Protein AF-A0A6J7D360-F1 (afdb_monomer_lite)

Structure (mmCIF, N/CA/C/O backbone):
data_AF-A0A6J7D360-F1
#
_entry.id   AF-A0A6J7D360-F1
#
loop_
_atom_site.group_PDB
_atom_site.id
_atom_site.type_symbol
_atom_site.label_atom_id
_atom_site.label_alt_id
_atom_site.label_comp_id
_atom_site.label_asym_id
_atom_site.label_entity_id
_atom_site.label_seq_id
_atom_site.pdbx_PDB_ins_code
_atom_site.Cartn_x
_atom_site.Cartn_y
_atom_site.Cartn_z
_atom_site.occupancy
_atom_site.B_iso_or_equiv
_atom_site.auth_seq_id
_atom_site.auth_comp_id
_atom_site.auth_asym_id
_atom_site.auth_atom_id
_atom_site.pdbx_PDB_model_num
ATOM 1 N N . MET A 1 1 ? -18.600 9.002 0.232 1.00 74.06 1 MET A N 1
ATOM 2 C CA . MET A 1 1 ? -17.405 8.338 0.820 1.00 74.06 1 MET A CA 1
ATOM 3 C C . MET A 1 1 ? -16.507 8.043 -0.362 1.00 74.06 1 MET A C 1
ATOM 5 O O . MET A 1 1 ? -16.985 7.363 -1.258 1.00 74.06 1 MET A O 1
ATOM 9 N N . ILE A 1 2 ? -15.259 8.521 -0.377 1.00 88.81 2 ILE A N 1
ATOM 10 C CA . ILE A 1 2 ? -14.389 8.484 -1.574 1.00 88.81 2 ILE A CA 1
ATOM 11 C C . ILE A 1 2 ? -14.358 7.097 -2.241 1.00 88.81 2 ILE A C 1
ATOM 13 O O . ILE A 1 2 ? -14.472 6.993 -3.453 1.00 88.81 2 ILE A O 1
ATOM 17 N N . ALA A 1 3 ? -14.292 6.015 -1.458 1.00 91.31 3 ALA A N 1
ATOM 18 C CA . ALA A 1 3 ? -14.311 4.656 -2.001 1.00 91.31 3 ALA A CA 1
ATOM 19 C C . ALA A 1 3 ? -15.565 4.336 -2.837 1.00 91.31 3 ALA A C 1
ATOM 21 O O . ALA A 1 3 ? -15.445 3.716 -3.884 1.00 91.31 3 ALA A O 1
ATOM 22 N N . HIS A 1 4 ? -16.747 4.787 -2.412 1.00 91.19 4 HIS A N 1
ATOM 23 C CA . HIS A 1 4 ? -17.993 4.591 -3.157 1.00 91.19 4 HIS A CA 1
ATOM 24 C C . HIS A 1 4 ? -18.031 5.443 -4.431 1.00 91.19 4 HIS A C 1
ATOM 26 O O . HIS A 1 4 ? -18.435 4.964 -5.482 1.00 91.19 4 HIS A O 1
ATOM 32 N N . GLU A 1 5 ? -17.573 6.694 -4.349 1.00 93.62 5 GLU A N 1
ATOM 33 C CA . GLU A 1 5 ? -17.485 7.598 -5.508 1.00 93.62 5 GLU A CA 1
ATOM 34 C C . GLU A 1 5 ? -16.531 7.061 -6.587 1.00 93.62 5 GLU A C 1
ATOM 36 O O . GLU A 1 5 ? -16.739 7.310 -7.769 1.00 93.62 5 GLU A O 1
ATOM 41 N N . LEU A 1 6 ? -15.526 6.277 -6.189 1.00 92.38 6 LEU A N 1
ATOM 42 C CA . LEU A 1 6 ? -14.587 5.594 -7.082 1.00 92.38 6 LEU A CA 1
ATOM 43 C C . LEU A 1 6 ? -15.023 4.166 -7.476 1.00 92.38 6 LEU A C 1
ATOM 45 O O . LEU A 1 6 ? -14.238 3.446 -8.088 1.00 92.38 6 LEU A O 1
ATOM 49 N N . GLY A 1 7 ? -16.231 3.720 -7.108 1.00 94.94 7 GLY A N 1
ATOM 50 C CA . GLY A 1 7 ? -16.733 2.379 -7.446 1.00 94.94 7 GLY A CA 1
ATOM 51 C C . GLY A 1 7 ? -16.021 1.218 -6.731 1.00 94.94 7 GLY A C 1
ATOM 52 O O . GLY A 1 7 ? -16.056 0.082 -7.201 1.00 94.94 7 GLY A O 1
ATOM 53 N N . LEU A 1 8 ? -15.356 1.475 -5.602 1.00 94.50 8 LEU A N 1
ATOM 54 C CA . LEU A 1 8 ? -14.634 0.466 -4.823 1.00 94.50 8 LEU A CA 1
ATOM 55 C C . LEU A 1 8 ? -15.565 -0.275 -3.851 1.00 94.50 8 LEU A C 1
ATOM 57 O O . LEU A 1 8 ? -16.534 0.270 -3.330 1.00 94.50 8 LEU A O 1
ATOM 61 N N . THR A 1 9 ? -15.202 -1.513 -3.506 1.00 94.19 9 THR A N 1
ATOM 62 C CA . THR A 1 9 ? -15.999 -2.384 -2.612 1.00 94.19 9 THR A CA 1
ATOM 63 C C . THR A 1 9 ? -15.818 -2.104 -1.116 1.00 94.19 9 THR A C 1
ATOM 65 O O . THR A 1 9 ? -16.330 -2.842 -0.269 1.00 94.19 9 THR A O 1
ATOM 68 N N . GLY A 1 10 ? -15.035 -1.086 -0.758 1.00 93.31 10 GLY A N 1
ATOM 69 C CA . GLY A 1 10 ? -14.801 -0.713 0.631 1.00 93.31 10 GLY A CA 1
ATOM 70 C C . GLY A 1 10 ? -13.529 0.097 0.841 1.00 93.31 10 GLY A C 1
ATOM 71 O O . GLY A 1 10 ? -12.784 0.386 -0.093 1.00 93.31 10 GLY A O 1
ATOM 72 N N . ALA A 1 11 ? -13.287 0.452 2.102 1.00 93.94 11 ALA A N 1
ATOM 73 C CA . ALA A 1 11 ? -12.088 1.146 2.546 1.00 93.94 11 ALA A CA 1
ATOM 74 C C . ALA A 1 11 ? -11.648 0.628 3.917 1.00 93.94 11 ALA A C 1
ATOM 76 O O . ALA A 1 11 ? -12.478 0.300 4.766 1.00 93.94 11 ALA A O 1
ATOM 77 N N . ILE A 1 12 ? -10.336 0.606 4.144 1.00 94.12 12 ILE A N 1
ATOM 78 C CA . ILE A 1 12 ? -9.739 0.371 5.458 1.00 94.12 12 ILE A CA 1
ATOM 79 C C . ILE A 1 12 ? -8.861 1.574 5.776 1.00 94.12 12 ILE A C 1
ATOM 81 O O . ILE A 1 12 ? -8.004 1.952 4.981 1.00 94.12 12 ILE A O 1
ATOM 85 N N . GLY A 1 13 ? -9.072 2.174 6.942 1.00 93.25 13 GLY A N 1
ATOM 86 C CA . GLY A 1 13 ? -8.325 3.343 7.385 1.00 93.25 13 GLY A CA 1
ATOM 87 C C . GLY A 1 13 ? -8.296 3.453 8.902 1.00 93.25 13 GLY A C 1
ATOM 88 O O . GLY A 1 13 ? -8.959 2.692 9.611 1.00 93.25 13 GLY A O 1
ATOM 89 N N . THR A 1 14 ? -7.502 4.401 9.395 1.00 93.94 14 THR A N 1
ATOM 90 C CA . THR A 1 14 ? -7.427 4.726 10.821 1.00 93.94 14 THR A CA 1
ATOM 91 C C . THR A 1 14 ? -8.800 5.146 11.334 1.00 93.94 14 THR A C 1
ATOM 93 O O . THR A 1 14 ? -9.456 6.004 10.744 1.00 93.94 14 THR A O 1
ATOM 96 N N . LYS A 1 15 ? -9.231 4.549 12.446 1.00 92.62 15 LYS A N 1
ATOM 97 C CA . LYS A 1 15 ? -10.503 4.878 13.090 1.00 92.62 15 LYS A CA 1
ATOM 98 C C . LYS A 1 15 ? -10.273 5.919 14.182 1.00 92.62 15 LYS A C 1
ATOM 100 O O . LYS A 1 15 ? -9.379 5.762 15.011 1.00 92.62 15 LYS A O 1
ATOM 105 N N . VAL A 1 16 ? -11.097 6.960 14.186 1.00 94.50 16 VAL A N 1
ATOM 106 C CA . VAL A 1 16 ? -11.124 7.997 15.226 1.00 94.50 16 VAL A CA 1
ATOM 107 C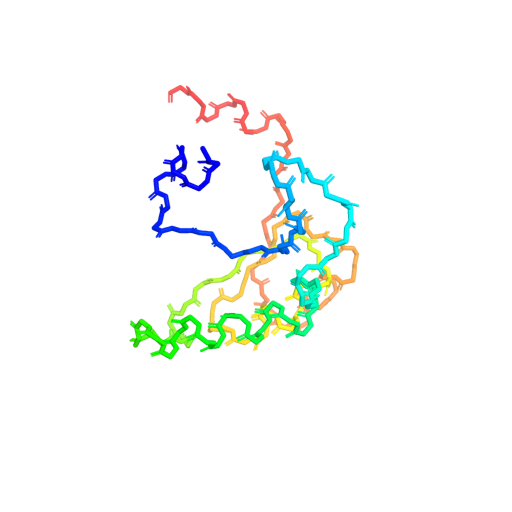 C . VAL A 1 16 ? -12.371 7.779 16.077 1.00 94.50 16 VAL A C 1
ATOM 109 O O . VAL A 1 16 ? -13.444 7.485 15.548 1.00 94.50 16 VAL A O 1
ATOM 112 N N . GLU A 1 17 ? -12.221 7.871 17.394 1.00 95.75 17 GLU A N 1
ATOM 113 C CA . GLU A 1 17 ? -13.308 7.694 18.348 1.00 95.75 17 GLU A CA 1
ATOM 114 C C . GLU A 1 17 ? -14.359 8.787 18.144 1.00 95.75 17 GLU A C 1
ATOM 116 O O . GLU A 1 17 ? -14.053 9.968 17.942 1.00 95.75 17 GLU A O 1
ATOM 121 N N . ARG A 1 18 ? -15.622 8.365 18.218 1.00 95.19 18 ARG A N 1
ATOM 122 C CA . ARG A 1 18 ? -16.785 9.234 18.131 1.00 95.19 18 ARG A CA 1
ATOM 123 C C . ARG A 1 18 ? -17.651 9.031 19.367 1.00 95.19 18 ARG A C 1
ATOM 125 O O . ARG A 1 18 ? -18.019 7.900 19.672 1.00 95.19 18 ARG A O 1
ATOM 132 N N . LYS A 1 19 ? -18.005 10.11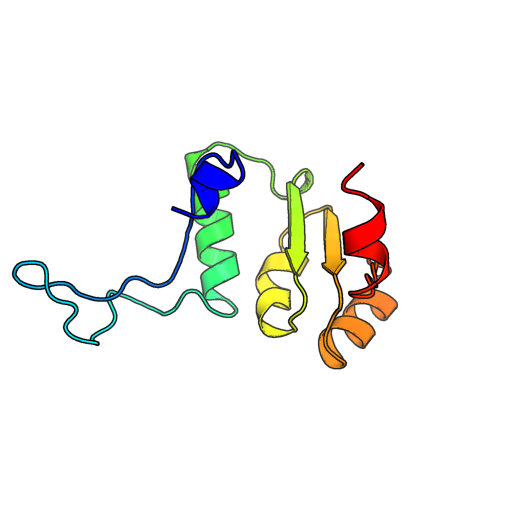7 20.052 1.00 95.31 19 LYS A N 1
ATOM 133 C CA . LYS A 1 19 ? -18.970 10.118 21.160 1.00 95.31 19 LYS A CA 1
ATOM 134 C C . LYS A 1 19 ? -20.110 11.057 20.809 1.00 95.31 19 LYS A C 1
ATOM 136 O O . LYS A 1 19 ? -19.863 12.198 20.437 1.00 95.31 19 LYS A O 1
ATOM 141 N N . ASN A 1 20 ? -21.345 10.560 20.872 1.00 94.44 20 ASN A N 1
ATOM 142 C CA . ASN A 1 20 ? -22.558 11.322 20.543 1.00 94.44 20 ASN A CA 1
ATOM 143 C C . ASN A 1 20 ? -22.475 12.032 19.181 1.00 94.44 20 ASN A C 1
ATOM 145 O O . ASN A 1 20 ? -22.846 13.190 19.037 1.00 94.44 20 ASN A O 1
ATOM 149 N N . GLY A 1 21 ? -21.914 11.357 18.176 1.00 92.62 21 GLY A N 1
ATOM 150 C CA . GLY A 1 21 ? -21.760 11.946 16.848 1.00 92.62 21 GLY A CA 1
ATOM 151 C C . GLY A 1 21 ? -20.601 12.946 16.703 1.00 92.62 21 GLY A C 1
ATOM 152 O O . GLY A 1 21 ? -20.391 13.440 15.595 1.00 92.62 21 GLY A O 1
ATOM 153 N N . ILE A 1 22 ? -19.783 13.181 17.730 1.00 95.31 22 ILE A N 1
ATOM 154 C CA . ILE A 1 22 ? -18.650 14.121 17.692 1.00 95.31 22 ILE A CA 1
ATOM 155 C C . ILE A 1 22 ? -17.325 13.357 17.769 1.0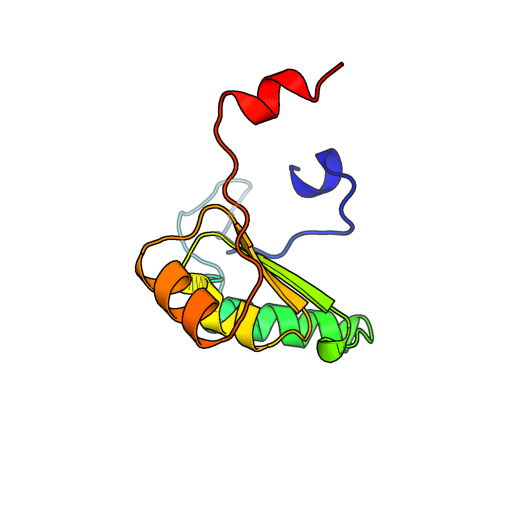0 95.31 22 ILE A C 1
ATOM 157 O O . ILE A 1 22 ? -17.183 12.427 18.564 1.00 95.31 22 ILE A O 1
ATOM 161 N N . LEU A 1 23 ? -16.357 13.727 16.925 1.00 95.06 23 LEU A N 1
ATOM 162 C CA . LEU A 1 23 ? -15.005 13.166 16.969 1.00 95.06 23 LEU A CA 1
ATOM 163 C C . LEU A 1 23 ? -14.286 13.651 18.227 1.00 95.06 23 LEU A C 1
ATOM 165 O O . LEU A 1 23 ? -14.199 14.850 18.468 1.00 95.06 23 LEU A O 1
ATOM 169 N N . THR A 1 24 ? -13.738 12.725 19.008 1.00 95.62 24 THR A N 1
ATOM 170 C CA . THR A 1 24 ? -13.041 13.069 20.260 1.00 95.62 24 THR A CA 1
ATOM 171 C C . THR A 1 24 ? -11.553 13.357 20.054 1.00 95.62 24 THR A C 1
ATOM 173 O O . THR A 1 24 ? -10.869 13.769 20.985 1.00 95.62 24 THR A O 1
ATOM 176 N N . GLY A 1 25 ? -11.031 13.082 18.853 1.00 93.19 25 GLY A N 1
ATOM 177 C CA . GLY A 1 25 ? -9.603 13.149 18.528 1.00 93.19 25 GLY A CA 1
ATOM 178 C C . GLY A 1 25 ? -8.794 11.937 19.002 1.00 93.19 25 GLY A C 1
ATOM 179 O O . GLY A 1 25 ? -7.645 11.774 18.596 1.00 93.19 25 GLY A O 1
ATOM 180 N N . LYS A 1 26 ? -9.379 11.047 19.812 1.00 94.00 26 LYS A N 1
ATOM 181 C CA . LYS A 1 26 ? -8.719 9.806 20.232 1.00 94.00 26 LYS A CA 1
ATOM 182 C C . LYS A 1 26 ? -8.780 8.770 19.118 1.00 94.00 26 LYS A C 1
ATOM 184 O O . LYS A 1 26 ? -9.777 8.663 18.411 1.00 94.00 26 LYS A O 1
ATOM 189 N N . LEU A 1 27 ? -7.724 7.981 18.965 1.00 92.94 27 LEU A N 1
ATOM 190 C CA . LEU A 1 27 ? -7.705 6.884 18.002 1.00 92.94 27 LEU A CA 1
ATOM 191 C C . LEU A 1 27 ? -8.374 5.637 18.581 1.00 92.94 27 LEU A C 1
ATOM 193 O O . LEU A 1 27 ? -8.206 5.319 19.758 1.00 92.94 27 LEU A O 1
ATOM 197 N N . VAL A 1 28 ? -9.092 4.906 17.731 1.00 90.75 28 VAL A N 1
ATOM 198 C CA . VAL A 1 28 ? -9.593 3.565 18.044 1.00 90.75 28 VAL A CA 1
ATOM 199 C C . VAL A 1 28 ? -8.623 2.554 17.447 1.00 90.75 28 VAL A C 1
ATOM 201 O O . VAL A 1 28 ? -8.583 2.348 16.233 1.00 90.75 28 VAL A O 1
ATOM 204 N N . GLY A 1 29 ? -7.842 1.912 18.313 1.00 89.44 29 GLY A N 1
ATOM 205 C CA . GLY A 1 29 ? -6.792 0.985 17.902 1.00 89.44 29 GLY A CA 1
ATOM 206 C C . GLY A 1 29 ? -5.561 1.695 17.333 1.00 89.44 29 GLY A C 1
ATOM 207 O O . GLY A 1 29 ? -5.296 2.861 17.625 1.00 89.44 29 GLY A O 1
ATOM 208 N N . LYS A 1 30 ? -4.769 0.965 16.542 1.00 88.88 30 LYS A N 1
ATOM 209 C CA . LYS A 1 30 ? -3.530 1.488 15.956 1.00 88.88 30 LYS A CA 1
ATOM 210 C C . LYS A 1 30 ? -3.812 2.246 14.652 1.00 88.88 30 LYS A C 1
ATOM 212 O O . LYS A 1 30 ? -4.662 1.802 13.877 1.00 88.88 30 LYS A O 1
ATOM 217 N N . PRO A 1 31 ? -3.077 3.337 14.366 1.00 91.12 31 PRO A N 1
ATOM 218 C CA . PRO A 1 31 ? -3.101 3.957 13.048 1.00 91.12 31 PRO A CA 1
ATOM 219 C C . PRO A 1 31 ? -2.778 2.936 11.954 1.00 91.12 31 PRO A C 1
ATOM 221 O O . PRO A 1 31 ? -1.842 2.146 12.092 1.00 91.12 31 PRO A O 1
ATOM 224 N N . ILE A 1 32 ? -3.514 2.982 10.843 1.00 91.56 32 ILE A N 1
ATOM 225 C CA . ILE A 1 32 ? -3.256 2.143 9.668 1.00 91.56 32 ILE A CA 1
ATOM 226 C C . ILE A 1 32 ? -2.068 2.733 8.895 1.00 91.56 32 ILE A C 1
ATOM 228 O O . ILE A 1 32 ? -2.215 3.432 7.894 1.00 91.56 32 ILE A O 1
ATOM 232 N N . HIS A 1 33 ? -0.870 2.476 9.413 1.00 91.69 33 HIS A N 1
ATOM 233 C CA . HIS A 1 33 ? 0.401 2.985 8.909 1.00 91.69 33 HIS A CA 1
ATOM 234 C C . HIS A 1 33 ? 1.470 1.885 8.949 1.00 91.69 33 HIS A C 1
ATOM 236 O O . HIS A 1 33 ? 1.460 1.038 9.849 1.00 91.69 33 HIS A O 1
ATOM 242 N N . GLY A 1 34 ? 2.394 1.868 7.984 1.00 92.38 34 GLY A N 1
ATOM 243 C CA . GLY A 1 34 ? 3.508 0.919 8.000 1.00 92.38 34 GLY A CA 1
ATOM 244 C C . GLY A 1 34 ? 3.052 -0.539 8.037 1.00 92.38 34 GLY A C 1
ATOM 245 O O . GLY A 1 34 ? 2.242 -1.009 7.235 1.00 92.38 34 GLY A O 1
ATOM 246 N N . ALA A 1 35 ? 3.549 -1.269 9.035 1.00 93.56 35 ALA A N 1
ATOM 247 C CA . ALA A 1 35 ? 3.218 -2.674 9.246 1.00 93.56 35 ALA A CA 1
ATOM 248 C C . ALA A 1 35 ? 1.721 -2.932 9.505 1.00 93.56 35 ALA A C 1
ATOM 250 O O . ALA A 1 35 ? 1.246 -4.030 9.204 1.00 93.56 35 ALA A O 1
ATOM 251 N N . GLU A 1 36 ? 0.967 -1.958 10.026 1.00 95.25 36 GLU A N 1
ATOM 252 C CA . GLU A 1 36 ? -0.474 -2.120 10.256 1.00 95.25 36 GLU A CA 1
ATOM 253 C C . GLU A 1 36 ? -1.257 -2.165 8.935 1.00 95.25 36 GLU A C 1
ATOM 255 O O . GLU A 1 36 ? -2.216 -2.929 8.834 1.00 95.25 36 GLU A O 1
ATOM 260 N N . LYS A 1 37 ? -0.791 -1.482 7.874 1.00 95.19 37 LYS A N 1
ATOM 261 C CA . LYS A 1 37 ? -1.353 -1.648 6.519 1.00 95.19 37 LYS A CA 1
ATOM 262 C C . LYS A 1 37 ? -1.189 -3.080 6.019 1.00 95.19 37 LYS A C 1
ATOM 264 O O . LYS A 1 37 ? -2.149 -3.683 5.549 1.00 95.19 37 LYS A O 1
ATOM 269 N N . ARG A 1 38 ? -0.001 -3.674 6.196 1.00 95.88 38 ARG A N 1
ATOM 270 C CA . ARG A 1 38 ? 0.241 -5.086 5.848 1.00 95.88 38 ARG A CA 1
ATOM 271 C C . ARG A 1 38 ? -0.666 -6.033 6.638 1.00 95.88 38 ARG A C 1
ATOM 273 O O . ARG A 1 38 ? -1.161 -7.008 6.077 1.00 95.88 38 ARG A O 1
ATOM 280 N N . LYS A 1 39 ? -0.875 -5.781 7.934 1.00 96.38 39 LYS A N 1
ATOM 281 C CA . LYS A 1 39 ? -1.771 -6.602 8.767 1.00 96.38 39 LYS A CA 1
ATOM 282 C C . LYS A 1 39 ? -3.219 -6.505 8.296 1.00 96.38 39 LYS A C 1
ATOM 284 O O . LYS A 1 39 ? -3.848 -7.540 8.102 1.00 96.38 39 LYS A O 1
ATOM 289 N N . ALA A 1 40 ? -3.706 -5.290 8.056 1.00 95.75 40 ALA A N 1
ATOM 290 C CA . ALA A 1 40 ? -5.044 -5.050 7.527 1.00 95.75 40 ALA A CA 1
ATOM 291 C C . ALA A 1 40 ? -5.255 -5.733 6.166 1.00 95.75 40 ALA A C 1
ATOM 293 O O . ALA A 1 40 ? -6.258 -6.415 5.973 1.00 95.75 40 ALA A O 1
ATOM 294 N N . LEU A 1 41 ? -4.278 -5.622 5.261 1.00 95.94 41 LEU A N 1
ATOM 295 C CA . LEU A 1 41 ? -4.283 -6.301 3.965 1.00 95.94 41 LEU A CA 1
ATOM 296 C C . LEU A 1 41 ? -4.386 -7.828 4.118 1.00 95.94 41 LEU A C 1
ATOM 298 O O . LEU A 1 41 ? -5.213 -8.458 3.465 1.00 95.94 41 LEU A O 1
ATOM 302 N N . LYS A 1 42 ? -3.568 -8.433 4.991 1.00 96.88 42 LYS A N 1
ATOM 303 C CA . LYS A 1 42 ? -3.593 -9.886 5.236 1.00 96.88 42 LYS A CA 1
ATOM 304 C C . LYS A 1 42 ? -4.913 -10.355 5.850 1.00 96.88 42 LYS A C 1
ATOM 306 O O . LYS A 1 42 ? -5.401 -11.412 5.463 1.00 96.88 42 LYS A O 1
ATOM 311 N N . ALA A 1 43 ? -5.480 -9.583 6.777 1.00 96.88 43 ALA A N 1
ATOM 312 C CA . ALA A 1 43 ? -6.786 -9.877 7.360 1.00 96.88 43 ALA A CA 1
ATOM 313 C C . ALA A 1 43 ? -7.884 -9.838 6.288 1.00 96.88 43 ALA A C 1
ATOM 315 O O . ALA A 1 43 ? -8.596 -10.819 6.116 1.00 96.88 43 ALA A O 1
ATOM 316 N N . LEU A 1 44 ? -7.927 -8.773 5.479 1.00 96.75 44 LEU A N 1
ATOM 317 C CA . LEU A 1 44 ? -8.886 -8.650 4.379 1.00 96.75 44 LEU A CA 1
ATOM 318 C C . LEU A 1 44 ? -8.771 -9.808 3.382 1.00 96.75 44 LEU A C 1
ATOM 320 O O . LEU A 1 44 ? -9.782 -10.354 2.947 1.00 96.75 44 LEU A O 1
ATOM 324 N N . ALA A 1 45 ? -7.543 -10.182 3.017 1.00 97.44 45 ALA A N 1
ATOM 325 C CA . ALA A 1 45 ? -7.311 -11.281 2.092 1.00 97.44 45 ALA A CA 1
ATOM 326 C C . ALA A 1 45 ? -7.784 -12.622 2.659 1.00 97.44 45 ALA A C 1
ATOM 328 O O . ALA A 1 45 ? -8.376 -13.408 1.927 1.00 97.44 45 ALA A O 1
ATOM 329 N N . LYS A 1 46 ? -7.584 -12.864 3.958 1.00 97.81 46 LYS A N 1
ATOM 330 C CA . LYS A 1 46 ? -8.113 -14.054 4.630 1.00 97.81 46 LYS A CA 1
ATOM 331 C C . LYS A 1 46 ? -9.642 -14.055 4.626 1.00 97.81 46 LYS A C 1
ATOM 333 O O . LYS A 1 46 ? -10.239 -15.030 4.183 1.00 97.81 46 LYS A O 1
ATOM 338 N N . ASP A 1 47 ? -10.257 -12.959 5.060 1.00 97.75 47 ASP A N 1
ATOM 339 C CA . ASP A 1 47 ? -11.712 -12.854 5.214 1.00 97.75 47 ASP A CA 1
ATOM 340 C C . ASP A 1 47 ? -12.448 -12.982 3.875 1.00 97.75 47 ASP A C 1
ATOM 342 O O . ASP A 1 47 ? -13.543 -13.534 3.808 1.00 97.75 47 ASP A O 1
ATOM 346 N N . ARG A 1 48 ? -11.837 -12.489 2.792 1.00 96.56 48 ARG A N 1
ATOM 347 C CA . ARG A 1 48 ? -12.407 -12.523 1.438 1.00 96.56 48 ARG A CA 1
ATOM 348 C C . ARG A 1 48 ? -11.847 -13.641 0.555 1.00 96.56 48 ARG A C 1
ATOM 350 O O . ARG A 1 48 ? -12.130 -13.653 -0.640 1.00 96.56 48 ARG A O 1
ATOM 357 N N . ASN A 1 49 ? -11.046 -14.550 1.113 1.00 97.38 49 ASN A N 1
ATOM 358 C CA . ASN A 1 49 ? -10.381 -15.632 0.381 1.00 97.38 49 ASN A CA 1
ATOM 359 C C . ASN A 1 49 ? -9.626 -15.150 -0.884 1.00 97.38 49 ASN A C 1
ATOM 361 O O . ASN A 1 49 ? -9.735 -15.719 -1.972 1.00 97.38 49 ASN A O 1
ATOM 365 N N . LEU A 1 50 ? -8.872 -14.056 -0.752 1.00 97.06 50 LEU A N 1
ATOM 366 C CA . LEU A 1 50 ? -8.099 -13.445 -1.833 1.00 97.06 50 LEU A CA 1
ATOM 367 C C . LEU A 1 50 ? -6.650 -13.933 -1.816 1.00 97.06 50 LEU A C 1
ATOM 369 O O . LEU A 1 50 ? -5.999 -14.011 -0.774 1.00 97.06 50 LEU A O 1
ATOM 373 N N . SER A 1 51 ? -6.096 -14.172 -3.003 1.00 97.94 51 SER A N 1
ATOM 374 C CA . SER A 1 51 ? -4.670 -14.459 -3.157 1.00 97.94 51 SER A CA 1
ATOM 375 C C . SER A 1 51 ? -3.870 -13.163 -3.263 1.00 97.94 51 SER A C 1
ATOM 377 O O . SER A 1 51 ? -3.920 -12.474 -4.284 1.00 97.94 51 SER A O 1
ATOM 379 N N . LEU A 1 52 ? -3.066 -12.863 -2.239 1.00 98.00 52 LEU A N 1
ATOM 380 C CA . LEU A 1 52 ? -2.146 -11.719 -2.269 1.00 98.00 52 LEU A CA 1
ATOM 381 C 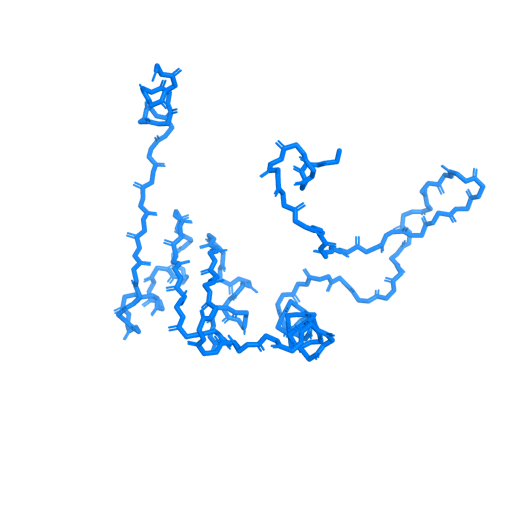C . LEU A 1 52 ? -1.111 -11.829 -3.395 1.00 98.00 52 LEU A C 1
ATOM 383 O O . LEU A 1 52 ? -0.737 -10.818 -3.980 1.00 98.00 52 LEU A O 1
ATOM 387 N N . LYS A 1 53 ? -0.717 -13.053 -3.769 1.00 98.12 53 LYS A N 1
ATOM 388 C CA . LYS A 1 53 ? 0.182 -13.295 -4.909 1.00 98.12 53 LYS A CA 1
ATOM 389 C C . LYS A 1 53 ? -0.418 -12.873 -6.254 1.00 98.12 53 LYS A C 1
ATOM 391 O O . LYS A 1 53 ? 0.337 -12.617 -7.173 1.00 98.12 53 LYS A O 1
ATOM 396 N N . ARG A 1 54 ? -1.749 -12.810 -6.374 1.00 98.19 54 ARG A N 1
ATOM 397 C CA . ARG A 1 54 ? -2.449 -12.315 -7.578 1.00 98.19 54 ARG A CA 1
ATOM 398 C C . ARG A 1 54 ? -2.974 -10.889 -7.413 1.00 98.19 54 ARG A C 1
ATOM 400 O O . ARG A 1 54 ? -3.706 -10.399 -8.264 1.00 98.19 54 ARG A O 1
ATOM 407 N N . SER A 1 55 ? -2.688 -10.257 -6.278 1.00 98.38 55 SER A N 1
ATOM 408 C CA . SER A 1 55 ? -3.192 -8.928 -5.954 1.00 98.38 55 SER A CA 1
ATOM 409 C C . SER A 1 55 ? -2.210 -7.852 -6.395 1.00 98.38 55 SER A C 1
ATOM 411 O O . SER A 1 55 ? -0.997 -8.070 -6.418 1.00 98.38 55 SER A O 1
ATOM 413 N N . TYR A 1 56 ? -2.764 -6.680 -6.682 1.00 98.38 56 TYR A N 1
ATOM 414 C CA . TYR A 1 56 ? -2.025 -5.470 -7.002 1.00 98.38 56 TYR A CA 1
ATOM 415 C C . TYR A 1 56 ? -2.077 -4.509 -5.819 1.00 98.38 56 TYR A C 1
ATOM 417 O O . TYR A 1 56 ? -3.079 -4.450 -5.101 1.00 98.38 56 TYR A O 1
ATOM 425 N N . ALA A 1 57 ? -1.005 -3.751 -5.620 1.00 98.00 57 ALA A N 1
ATOM 426 C CA . ALA A 1 57 ? -0.973 -2.666 -4.650 1.00 98.00 57 ALA A CA 1
ATOM 427 C C . ALA A 1 57 ? -0.221 -1.471 -5.232 1.00 98.00 57 ALA A C 1
ATOM 429 O O . ALA A 1 57 ? 0.834 -1.639 -5.837 1.00 98.00 57 ALA A O 1
ATOM 430 N N . TYR A 1 58 ? -0.763 -0.277 -5.006 1.00 97.88 58 TYR A N 1
ATOM 431 C CA . TYR A 1 58 ? -0.258 0.984 -5.538 1.00 97.88 58 TYR A CA 1
ATOM 432 C C . TYR A 1 58 ? 0.021 1.937 -4.375 1.00 97.88 58 TYR A C 1
ATOM 434 O O . TYR A 1 58 ? -0.816 2.052 -3.476 1.00 97.88 58 TYR A O 1
ATOM 442 N N . SER A 1 59 ? 1.178 2.600 -4.366 1.00 97.75 59 SER A N 1
ATOM 443 C CA . SER A 1 59 ? 1.486 3.643 -3.377 1.00 97.75 59 SER A CA 1
ATOM 444 C C . SER A 1 59 ? 2.602 4.578 -3.846 1.00 97.75 59 SER A C 1
ATOM 446 O O . SER A 1 59 ? 3.415 4.220 -4.700 1.00 97.75 59 SER A O 1
ATOM 448 N N . ASP A 1 60 ? 2.632 5.767 -3.258 1.00 97.12 60 ASP A N 1
ATOM 449 C CA . ASP A 1 60 ? 3.618 6.827 -3.452 1.00 97.12 60 ASP A CA 1
ATOM 450 C C . ASP A 1 60 ? 4.638 6.918 -2.304 1.00 97.12 60 ASP A C 1
ATOM 452 O O . ASP A 1 60 ? 5.654 7.599 -2.425 1.00 97.12 60 ASP A O 1
ATOM 456 N N . SER A 1 61 ? 4.417 6.226 -1.183 1.00 97.56 61 SER A N 1
ATOM 457 C CA . SER A 1 61 ? 5.217 6.427 0.027 1.00 97.56 61 SER A CA 1
ATOM 458 C C . SER A 1 61 ? 5.950 5.174 0.497 1.00 97.56 61 SER A C 1
ATOM 460 O O . SER A 1 61 ? 5.389 4.078 0.559 1.00 97.56 61 SER A O 1
ATOM 462 N N . GLN A 1 62 ? 7.185 5.356 0.973 1.00 97.06 62 GLN A N 1
ATOM 463 C CA . GLN A 1 62 ? 7.967 4.321 1.658 1.00 97.06 62 GLN A CA 1
ATOM 464 C C . GLN A 1 62 ? 7.231 3.689 2.847 1.00 97.06 62 GLN A C 1
ATOM 466 O O . GLN A 1 62 ? 7.478 2.534 3.194 1.00 97.06 62 GLN A O 1
ATOM 471 N N . ASN A 1 63 ? 6.295 4.425 3.456 1.00 96.25 63 ASN A N 1
ATOM 472 C CA . ASN A 1 63 ? 5.489 3.944 4.576 1.00 96.25 63 ASN A CA 1
ATOM 473 C C . ASN A 1 63 ? 4.659 2.713 4.193 1.00 96.25 63 ASN A C 1
ATOM 475 O O . ASN A 1 63 ? 4.237 1.952 5.061 1.00 96.25 63 ASN A O 1
ATOM 479 N N . ASP A 1 64 ? 4.462 2.488 2.896 1.00 97.38 64 ASP A N 1
ATOM 480 C CA . ASP A 1 64 ? 3.672 1.389 2.368 1.00 97.38 64 ASP A CA 1
ATOM 481 C C . ASP A 1 64 ? 4.529 0.231 1.865 1.00 97.38 64 ASP A C 1
ATOM 483 O O . ASP A 1 64 ? 3.972 -0.789 1.464 1.00 97.38 64 ASP A O 1
ATOM 487 N N . LEU A 1 65 ? 5.862 0.308 1.976 1.00 97.50 65 LEU A N 1
ATOM 488 C CA . LEU A 1 65 ? 6.761 -0.804 1.650 1.00 97.50 65 LEU A CA 1
ATOM 489 C C . LEU A 1 65 ? 6.321 -2.132 2.288 1.00 97.50 65 LEU A C 1
ATOM 491 O O . LEU A 1 65 ? 6.279 -3.133 1.571 1.00 97.50 65 LEU A O 1
ATOM 495 N N . PRO A 1 66 ? 5.904 -2.200 3.573 1.00 97.19 66 PRO A N 1
ATOM 496 C CA . PRO A 1 66 ? 5.399 -3.451 4.137 1.00 97.19 66 PRO A CA 1
ATOM 497 C C . PRO A 1 66 ? 4.159 -3.998 3.417 1.00 97.19 66 PRO A C 1
ATOM 499 O O . PRO A 1 66 ? 3.981 -5.210 3.351 1.00 97.19 66 PRO A O 1
ATOM 502 N N . MET A 1 67 ? 3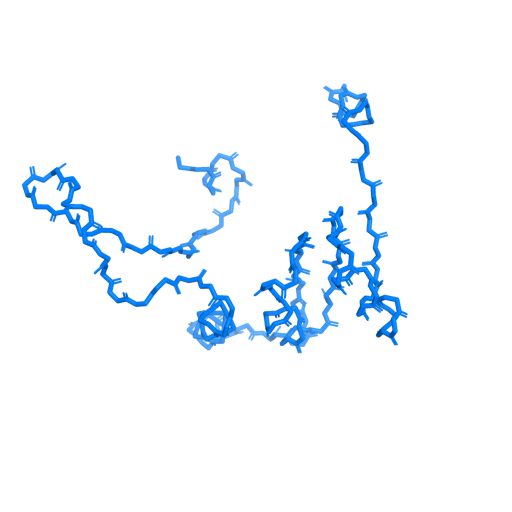.278 -3.131 2.915 1.00 97.38 67 MET A N 1
ATOM 503 C CA . MET A 1 67 ? 2.087 -3.534 2.165 1.00 97.38 67 MET A CA 1
ATOM 504 C C . MET A 1 67 ? 2.454 -3.955 0.739 1.00 97.38 67 MET A C 1
ATOM 506 O O . MET A 1 67 ? 2.018 -5.013 0.293 1.00 97.38 67 MET A O 1
ATOM 510 N N . LEU A 1 68 ? 3.282 -3.163 0.053 1.00 98.25 68 LEU A N 1
ATOM 511 C CA . LEU A 1 68 ? 3.723 -3.425 -1.317 1.00 98.25 68 LEU A CA 1
ATOM 512 C C . LEU A 1 68 ? 4.499 -4.748 -1.407 1.00 98.25 68 LEU A C 1
ATOM 514 O O . LEU A 1 68 ? 4.179 -5.600 -2.223 1.00 98.25 68 LEU A O 1
ATOM 518 N N . THR A 1 69 ? 5.434 -4.989 -0.486 1.00 97.81 69 THR A N 1
ATOM 519 C CA . THR A 1 69 ? 6.203 -6.251 -0.420 1.00 97.81 69 THR A CA 1
ATOM 520 C C . THR A 1 69 ? 5.361 -7.487 -0.075 1.00 97.81 69 THR A C 1
ATOM 522 O O . THR A 1 69 ? 5.873 -8.603 -0.111 1.00 97.81 69 THR A O 1
ATOM 525 N N . ALA A 1 70 ? 4.085 -7.324 0.295 1.00 97.69 70 ALA A N 1
ATOM 526 C CA . ALA A 1 70 ? 3.203 -8.434 0.644 1.00 97.69 70 ALA A CA 1
ATOM 527 C C . ALA A 1 70 ? 2.340 -8.939 -0.525 1.00 97.69 70 ALA A C 1
ATOM 529 O O . ALA A 1 70 ? 1.692 -9.977 -0.369 1.00 97.69 70 ALA A O 1
ATOM 530 N N . VAL A 1 71 ? 2.304 -8.227 -1.656 1.00 98.50 71 VAL A N 1
ATOM 531 C CA . VAL A 1 71 ? 1.521 -8.603 -2.844 1.00 98.50 71 VAL A CA 1
ATOM 532 C C . VAL A 1 71 ? 2.415 -9.108 -3.976 1.00 98.50 71 VAL A C 1
ATOM 534 O O . VAL A 1 71 ? 3.619 -8.874 -3.971 1.00 98.50 71 VAL A O 1
ATOM 537 N N . GLY A 1 72 ? 1.830 -9.809 -4.949 1.00 98.44 72 GLY A N 1
ATOM 538 C CA . GLY A 1 72 ? 2.570 -10.292 -6.122 1.00 98.44 72 GLY A CA 1
ATOM 539 C C . GLY A 1 72 ? 2.807 -9.234 -7.199 1.00 98.44 72 GLY A C 1
ATOM 540 O O . GLY A 1 72 ? 3.754 -9.366 -7.966 1.00 98.44 72 GLY A O 1
ATOM 541 N N . HIS A 1 73 ? 1.987 -8.180 -7.238 1.00 98.62 73 HIS A N 1
ATOM 542 C CA . HIS A 1 73 ? 2.095 -7.117 -8.240 1.00 98.62 73 HIS A CA 1
ATOM 543 C C . HIS A 1 73 ? 2.168 -5.721 -7.585 1.00 98.62 73 HIS A C 1
ATOM 545 O O . HIS A 1 73 ? 1.197 -4.958 -7.620 1.00 98.62 73 HIS A O 1
ATOM 551 N N . PRO A 1 74 ? 3.288 -5.383 -6.921 1.00 98.62 74 PRO A N 1
ATOM 552 C CA . PRO A 1 74 ? 3.502 -4.055 -6.358 1.00 98.62 74 PRO A CA 1
ATOM 553 C C . PRO A 1 74 ? 3.805 -3.026 -7.449 1.00 98.62 74 PRO A C 1
ATOM 555 O O . PRO A 1 74 ? 4.532 -3.305 -8.398 1.00 98.62 74 PRO A O 1
ATOM 558 N N . VAL A 1 75 ? 3.274 -1.819 -7.283 1.00 98.56 75 VAL A N 1
ATOM 559 C CA . VAL A 1 75 ? 3.467 -0.703 -8.210 1.00 98.56 75 VAL A CA 1
ATOM 560 C C . VAL A 1 75 ? 3.726 0.575 -7.419 1.00 98.56 75 VAL A C 1
ATOM 562 O O . VAL A 1 75 ? 2.961 0.939 -6.522 1.00 98.56 75 VAL A O 1
ATOM 565 N N . ALA A 1 76 ? 4.796 1.281 -7.769 1.00 98.50 76 ALA A N 1
ATOM 566 C CA . ALA A 1 76 ? 5.094 2.595 -7.221 1.00 98.50 76 ALA A CA 1
ATOM 567 C C . ALA A 1 76 ? 4.492 3.684 -8.123 1.00 98.50 76 ALA A C 1
ATOM 569 O O . ALA A 1 76 ? 4.704 3.683 -9.335 1.00 98.50 76 ALA A O 1
ATOM 570 N N . VAL A 1 77 ? 3.737 4.618 -7.548 1.00 97.75 77 VAL A N 1
ATOM 571 C CA . VAL A 1 77 ? 3.061 5.694 -8.292 1.00 97.75 77 VAL A CA 1
ATOM 572 C C . VAL A 1 77 ? 3.490 7.030 -7.716 1.00 97.75 77 VAL A C 1
ATOM 574 O O . VAL A 1 77 ? 3.224 7.288 -6.551 1.00 97.75 77 VAL A O 1
ATOM 577 N N . ASN A 1 78 ? 4.150 7.875 -8.508 1.0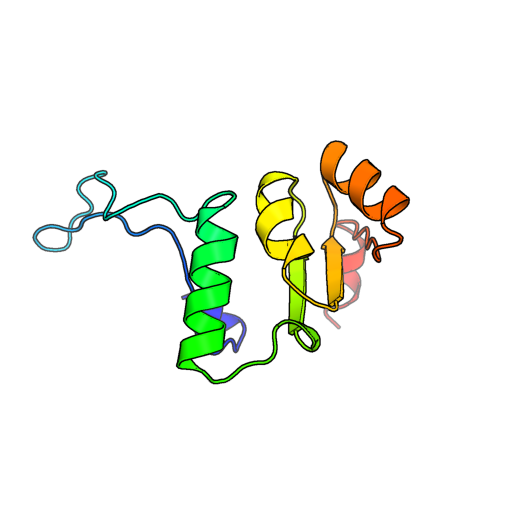0 96.81 78 ASN A N 1
ATOM 578 C CA . ASN A 1 78 ? 4.759 9.130 -8.053 1.00 96.81 78 ASN A CA 1
ATOM 579 C C . ASN A 1 78 ? 5.584 8.971 -6.752 1.00 96.81 78 ASN A C 1
ATOM 581 O O . ASN A 1 78 ? 5.377 9.739 -5.810 1.00 96.81 78 ASN A O 1
ATOM 585 N N . PRO A 1 79 ? 6.470 7.957 -6.649 1.00 97.69 79 PRO A N 1
ATOM 586 C CA . PRO A 1 79 ? 7.048 7.564 -5.372 1.00 97.69 79 PRO A CA 1
ATOM 587 C C . PRO A 1 79 ? 8.001 8.596 -4.769 1.00 97.69 79 PRO A C 1
ATOM 589 O O . PRO A 1 79 ? 8.749 9.279 -5.472 1.00 97.69 79 PRO A O 1
ATOM 592 N N . ASP A 1 80 ? 8.081 8.611 -3.438 1.00 97.88 80 ASP A N 1
ATOM 593 C CA . ASP A 1 80 ? 9.146 9.307 -2.726 1.00 97.88 80 ASP A CA 1
ATOM 594 C C . ASP A 1 80 ? 10.540 8.727 -3.053 1.00 97.88 80 ASP A C 1
ATOM 596 O O . ASP A 1 80 ? 10.700 7.671 -3.678 1.00 97.88 80 ASP A O 1
ATOM 600 N N . LYS A 1 81 ? 11.596 9.433 -2.632 1.00 97.94 81 LYS A N 1
ATOM 601 C CA . LYS A 1 81 ? 12.984 9.057 -2.949 1.00 97.94 81 LYS A CA 1
ATOM 602 C C . LYS A 1 81 ? 13.351 7.658 -2.448 1.00 97.94 81 LYS A C 1
ATOM 604 O O . LYS A 1 81 ? 14.159 6.984 -3.088 1.00 97.94 81 LYS A O 1
ATOM 609 N N . ILE A 1 82 ? 12.811 7.232 -1.308 1.00 98.00 82 ILE A N 1
ATOM 610 C CA . ILE A 1 82 ? 13.169 5.950 -0.696 1.00 98.00 82 ILE A CA 1
ATOM 611 C C . ILE A 1 82 ? 12.427 4.821 -1.408 1.00 98.00 82 ILE A C 1
ATOM 613 O O . ILE A 1 82 ? 13.066 3.851 -1.826 1.00 98.00 82 ILE A O 1
ATOM 617 N N . LEU A 1 83 ? 11.125 4.985 -1.650 1.00 98.19 83 LEU A N 1
ATOM 618 C CA . LEU A 1 83 ? 10.345 4.033 -2.433 1.00 98.19 83 LEU A CA 1
ATOM 619 C C . LEU A 1 83 ? 10.873 3.922 -3.870 1.00 98.19 83 LEU A C 1
ATOM 621 O O . LEU A 1 83 ? 10.962 2.813 -4.384 1.00 98.19 83 LEU A O 1
ATOM 625 N N . THR A 1 84 ? 11.329 5.019 -4.484 1.00 98.44 84 THR A N 1
ATOM 626 C CA . THR A 1 84 ? 11.975 4.998 -5.811 1.00 98.44 84 THR A CA 1
ATOM 627 C C . THR A 1 84 ? 13.191 4.073 -5.836 1.00 98.44 84 THR A C 1
ATOM 629 O O . THR A 1 84 ? 13.337 3.260 -6.746 1.00 98.44 84 THR A O 1
ATOM 632 N N . ARG A 1 85 ? 14.089 4.191 -4.847 1.00 98.44 85 ARG A N 1
ATOM 633 C CA . ARG A 1 85 ? 15.304 3.360 -4.779 1.00 98.44 85 ARG A CA 1
ATOM 634 C C . ARG A 1 85 ? 14.952 1.890 -4.588 1.00 98.44 85 ARG A C 1
ATOM 636 O O . ARG A 1 85 ? 15.541 1.046 -5.254 1.00 98.44 85 ARG A O 1
ATOM 643 N N . TYR A 1 86 ? 13.985 1.605 -3.716 1.00 98.31 86 TYR A N 1
ATOM 644 C CA . TYR A 1 86 ? 13.525 0.241 -3.473 1.00 98.31 86 TYR A CA 1
ATOM 645 C C . TYR A 1 86 ? 12.877 -0.366 -4.720 1.00 98.31 86 TYR A C 1
ATOM 647 O O . TYR A 1 86 ? 13.264 -1.449 -5.138 1.00 98.31 86 TYR A O 1
ATOM 655 N N . ALA A 1 87 ? 11.936 0.353 -5.338 1.00 98.38 87 ALA A N 1
ATOM 656 C CA . ALA A 1 87 ? 11.228 -0.092 -6.531 1.00 98.38 87 ALA A CA 1
ATOM 657 C C . ALA A 1 87 ? 12.198 -0.384 -7.683 1.00 98.38 87 ALA A C 1
ATOM 659 O O . ALA A 1 87 ? 12.098 -1.439 -8.293 1.00 98.38 87 ALA A O 1
ATOM 660 N N . LYS A 1 88 ? 13.204 0.473 -7.913 1.00 98.25 88 LYS A N 1
ATOM 661 C CA . LYS A 1 88 ? 14.257 0.204 -8.909 1.00 98.25 88 LYS A CA 1
ATOM 662 C C . LYS A 1 88 ? 15.083 -1.040 -8.582 1.00 98.25 88 LYS A C 1
ATOM 664 O O . LYS A 1 88 ? 15.383 -1.817 -9.475 1.00 98.25 88 LYS A O 1
ATOM 669 N N . ALA A 1 89 ? 15.464 -1.225 -7.318 1.00 98.38 89 ALA A N 1
ATOM 670 C CA . ALA A 1 89 ? 16.257 -2.382 -6.904 1.00 98.38 89 ALA A CA 1
ATOM 671 C C . ALA A 1 89 ? 15.470 -3.702 -6.984 1.00 98.38 89 ALA A C 1
ATOM 673 O O . ALA A 1 89 ? 16.060 -4.751 -7.220 1.00 98.38 89 ALA A O 1
ATOM 674 N N . ALA A 1 90 ? 14.154 -3.646 -6.777 1.00 97.88 90 ALA A N 1
ATOM 675 C CA . ALA A 1 90 ? 13.252 -4.793 -6.818 1.00 97.88 90 ALA A CA 1
ATOM 676 C C . ALA A 1 90 ? 12.565 -4.990 -8.185 1.00 97.88 90 ALA A C 1
ATOM 678 O O . ALA A 1 90 ? 11.677 -5.833 -8.285 1.00 97.88 90 ALA A O 1
ATOM 679 N N . ASP A 1 91 ? 12.951 -4.206 -9.198 1.00 98.06 91 ASP A N 1
ATOM 680 C CA . ASP A 1 91 ? 12.367 -4.190 -10.547 1.00 98.06 91 ASP A CA 1
ATOM 681 C C . ASP A 1 91 ? 10.832 -4.017 -10.561 1.00 98.06 91 ASP A C 1
ATOM 683 O O . ASP A 1 91 ? 10.091 -4.654 -11.307 1.00 98.06 91 ASP A O 1
ATOM 687 N N . TRP A 1 92 ? 10.320 -3.161 -9.672 1.00 98.38 92 TRP A N 1
ATOM 688 C CA . TRP A 1 92 ? 8.899 -2.825 -9.620 1.00 98.38 92 TRP A CA 1
ATOM 689 C C . TRP A 1 92 ? 8.553 -1.750 -10.654 1.00 98.38 92 TRP A C 1
ATOM 691 O O . TRP A 1 92 ? 9.306 -0.780 -10.795 1.00 98.38 92 TRP A O 1
ATOM 701 N N . PRO A 1 93 ? 7.374 -1.830 -11.301 1.00 98.38 93 PRO A N 1
ATOM 702 C CA . PRO A 1 93 ? 6.868 -0.749 -12.132 1.00 98.38 93 PRO A CA 1
ATOM 703 C C . PRO A 1 93 ? 6.784 0.569 -11.356 1.00 98.38 93 PRO A C 1
ATOM 705 O O . PRO A 1 93 ? 6.242 0.623 -10.245 1.00 98.38 93 PRO A O 1
ATOM 708 N N . ILE A 1 94 ? 7.290 1.637 -11.974 1.00 98.19 94 ILE A N 1
ATOM 709 C CA . ILE A 1 94 ? 7.168 3.010 -11.483 1.00 98.19 94 ILE A CA 1
ATOM 710 C C . ILE A 1 94 ? 6.381 3.817 -12.511 1.00 98.19 94 ILE A C 1
ATOM 712 O O . ILE A 1 94 ? 6.815 3.945 -13.654 1.00 98.19 94 ILE A O 1
ATOM 716 N N . TYR A 1 95 ? 5.258 4.395 -12.090 1.00 96.81 95 TYR A N 1
ATOM 717 C CA . TYR A 1 95 ? 4.501 5.351 -12.895 1.00 96.81 95 TYR A CA 1
ATOM 718 C C . TYR A 1 95 ? 4.675 6.762 -12.341 1.00 96.81 95 TYR A C 1
ATOM 720 O O . TYR A 1 95 ? 4.406 7.002 -11.165 1.00 96.81 95 TYR A O 1
ATOM 728 N N . ASP A 1 96 ? 5.103 7.687 -13.198 1.00 92.62 96 ASP A N 1
ATOM 729 C CA . ASP A 1 96 ? 5.196 9.117 -12.905 1.00 92.62 96 ASP A CA 1
ATOM 730 C C . ASP A 1 96 ? 4.130 9.852 -13.728 1.00 92.62 96 ASP A C 1
ATOM 732 O O . ASP A 1 96 ? 4.181 9.865 -14.957 1.00 92.62 96 ASP A O 1
ATOM 736 N N . PHE A 1 97 ? 3.129 10.404 -13.047 1.00 89.69 97 PHE A N 1
ATOM 737 C CA . PHE A 1 97 ? 2.017 11.135 -13.638 1.00 89.69 97 PHE A CA 1
ATOM 738 C C . PHE A 1 97 ? 2.149 12.616 -13.307 1.00 89.69 97 PHE A C 1
ATOM 740 O O . PHE A 1 97 ? 1.989 13.038 -12.153 1.00 89.69 97 PHE A O 1
ATOM 747 N N . LYS A 1 98 ? 2.335 13.451 -14.331 1.00 83.44 98 LYS A N 1
ATOM 748 C CA . LYS A 1 98 ? 2.361 14.904 -14.137 1.00 83.44 98 LYS A CA 1
ATOM 749 C C . LYS A 1 98 ? 0.935 15.452 -14.074 1.00 83.44 98 LYS A C 1
ATOM 751 O O . LYS A 1 98 ? 0.064 15.073 -14.851 1.00 83.44 98 LYS A O 1
ATOM 756 N N . LYS A 1 99 ? 0.691 16.454 -13.215 1.00 64.19 99 LYS A N 1
ATOM 757 C CA . LYS A 1 99 ? -0.622 17.136 -13.088 1.00 64.19 99 LYS A CA 1
ATOM 758 C C . LYS A 1 99 ? -1.218 17.628 -14.420 1.00 64.19 99 LYS A C 1
ATOM 760 O O . LYS A 1 99 ? -2.435 17.739 -14.521 1.00 64.19 99 LYS A O 1
ATOM 765 N N . ARG A 1 100 ? -0.383 17.961 -15.414 1.00 60.62 100 ARG A N 1
ATOM 766 C CA . ARG A 1 100 ? -0.836 18.383 -16.753 1.00 60.62 100 ARG A CA 1
ATOM 767 C C . ARG A 1 100 ? -1.438 17.231 -17.566 1.00 60.62 100 ARG A C 1
ATOM 769 O O . ARG A 1 100 ? -2.399 17.461 -18.285 1.00 60.62 100 ARG A O 1
ATOM 776 N N . GLU A 1 101 ? -0.935 16.015 -17.403 1.00 61.88 101 GLU A N 1
ATOM 777 C CA . GLU A 1 101 ? -1.339 14.838 -18.187 1.00 61.88 101 GLU A CA 1
ATOM 778 C C . GLU A 1 101 ? -2.684 14.270 -17.705 1.00 61.88 101 GLU A C 1
ATOM 780 O O . GLU A 1 101 ? -3.500 13.830 -18.505 1.00 61.88 101 GLU A O 1
ATOM 785 N N . LEU A 1 102 ? -2.988 14.392 -16.408 1.00 59.50 102 LEU A N 1
ATOM 786 C CA . LEU A 1 102 ? -4.266 13.947 -15.831 1.00 59.50 102 LEU A CA 1
ATOM 787 C C . LEU A 1 102 ? -5.479 14.788 -16.270 1.00 59.50 102 LEU A C 1
ATOM 789 O O . LEU A 1 102 ? -6.613 14.329 -16.148 1.00 59.50 102 LEU A O 1
ATOM 793 N N . LYS A 1 103 ? -5.266 16.024 -16.748 1.00 55.44 103 LYS A N 1
ATOM 794 C CA . LYS A 1 103 ? -6.346 16.874 -17.281 1.00 55.44 103 LYS A CA 1
ATOM 795 C C . LYS A 1 103 ? -6.713 16.536 -18.726 1.00 55.44 103 LYS A C 1
ATOM 797 O O . LYS A 1 103 ? -7.860 16.756 -19.086 1.00 55.44 103 LYS A O 1
ATOM 802 N N . ALA A 1 104 ? -5.767 16.030 -19.518 1.00 54.84 104 ALA A N 1
ATOM 803 C CA . ALA A 1 104 ? -5.978 15.732 -20.934 1.00 54.84 104 ALA A CA 1
ATOM 804 C C . ALA A 1 104 ? -6.824 14.464 -21.156 1.00 54.84 104 ALA A C 1
ATOM 806 O O . ALA A 1 104 ? -7.560 14.387 -22.124 1.00 54.84 104 ALA A O 1
ATOM 807 N N . ASN A 1 105 ? -6.796 13.506 -20.223 1.00 54.12 105 ASN A N 1
ATOM 808 C CA . ASN A 1 105 ? -7.541 12.240 -20.323 1.00 54.12 105 ASN A CA 1
ATOM 809 C C . ASN A 1 105 ? -8.968 12.313 -19.736 1.00 54.12 105 ASN A C 1
ATOM 811 O O . ASN A 1 105 ? -9.470 11.322 -19.209 1.00 54.12 105 ASN A O 1
ATOM 815 N N . ARG A 1 106 ? -9.586 13.500 -19.728 1.00 54.22 106 ARG A N 1
ATOM 816 C CA . ARG A 1 106 ? -10.963 13.718 -19.244 1.00 54.22 106 ARG A CA 1
ATOM 817 C C . ARG A 1 106 ? -11.976 13.952 -20.375 1.00 54.22 106 ARG A C 1
ATOM 819 O O . ARG A 1 106 ? -13.105 14.329 -20.071 1.00 54.22 106 ARG A O 1
ATOM 826 N N . GLU A 1 107 ? -11.563 13.751 -21.624 1.00 39.78 107 GLU A N 1
ATOM 827 C CA . GLU A 1 107 ? -12.417 13.816 -22.819 1.00 39.78 107 GLU A CA 1
ATOM 828 C C . GLU A 1 107 ? -12.997 12.444 -23.173 1.00 39.78 107 GLU A C 1
ATOM 830 O O . GLU A 1 107 ? -12.244 11.444 -23.087 1.00 39.78 107 GLU A O 1
#

Secondary structure (DSSP, 8-state):
-HHHHTT-S-----EEEEETTEEEEEEESS-S-THHHHHHHHHHHHHTT--GGG-EEEESSGGGHHHHTTSSEEEEES--HHHHHHHHHTT--EE---TTHHHHTT-

pLDDT: mean 92.21, std 11.64, range [39.78, 98.62]

Radius of gyration: 16.35 Å; chains: 1; bounding box: 39×34×44 Å

Organism: NCBI:txid449393

Foldseek 3Di:
DVCVVVVHPDDDFWAFDDDPNHGPRHTDDDGCWAVNVLVVVVVVCVVVVHDQLPDEDEEAEPRCVSVQVSHNQYEYEVHDPVVVVVCVVVVHHYHYDDPVNVVVPPD

Sequence (107 aa):
MIAHELGLTGAIGTKVERKNGILTGKLVGKPIHGAEKRKALKALAKDRNLSLKRSYAYSDSQNDLPMLTAVGHPVAVNPDKILTRYAKAADWPIYDFKKRELKANRE

InterPro domains:
  IPR023214 HAD superfamily [G3DSA:3.40.50.1000] (1-105)
  IPR036412 HAD-like superfamily [SSF56784] (2-97)
  IPR050582 HAD-like hydrolase superfamily, SerB [PTHR43344] (2-98)